Protein AF-A0A4W3H6B1-F1 (afdb_monomer)

Foldseek 3Di:
DQWDFPPDVVNDRPPVDPFKTKIKHWLVSLCVCCVVVVDPNVVSVVQVVVVVVVQVVVCVVVVPPDRDDPPTDIDMDIDGHPPDDPPPPDDD

InterPro domains:
  IPR039575 Prolyl 3-hydroxylase [PTHR14049] (5-85)

pLDDT: mean 78.57, std 16.39, range [37.44, 97.44]

Organism: Callorhinchus milii (NCBI:txid7868)

Sequence (92 aa):
MITMPGDGYRGKTSPHTPNERFEGATVLKALTYGYEGRIPLLGARLFYDASEKARKIVQSYFMLNSTLYFSYTHLVCRSAIAGQPRTHTPPP

Nearest PDB structures (foldseek):
  8phu-assembly1_PJ  TM=4.865E-01  e=8.783E+00  Borreliella burgdorferi B31
  4aez-assembly2_E  TM=1.573E-01  e=6.325E+00  Schizosaccharomyces pombe

Secondary structure (DSSP, 8-state):
---EETTTBTTB---SSTTEEEEEE-HHHHHHHHHTTSS-HHHHHHHHHHHHHHHHHHHHHTT-SS----S---EEEEEEPTTS--------

Radius of gyration: 16.93 Å; Cα contacts (8 Å, |Δi|>4): 102; chains: 1; bounding box: 50×29×38 Å

Mean predicted aligned error: 9.39 Å

Solvent-accessible surface area (backbone atoms only — not comparable to full-atom values): 5686 Å² total; per-residue (Å²): 125,79,53,36,70,15,78,77,54,88,65,38,66,81,57,93,44,99,56,46,47,56,32,27,31,39,54,67,59,36,40,52,35,16,74,71,65,76,40,64,46,66,62,25,47,52,53,42,54,53,50,54,50,50,52,52,50,53,34,60,75,68,66,50,94,60,88,85,73,81,91,73,59,72,55,72,51,80,42,72,47,87,92,60,82,80,89,72,76,76,80,133

Structure (mmCIF, N/CA/C/O backbone):
data_AF-A0A4W3H6B1-F1
#
_entry.id   AF-A0A4W3H6B1-F1
#
loop_
_atom_site.group_PDB
_atom_site.id
_atom_site.type_symbol
_atom_site.label_atom_id
_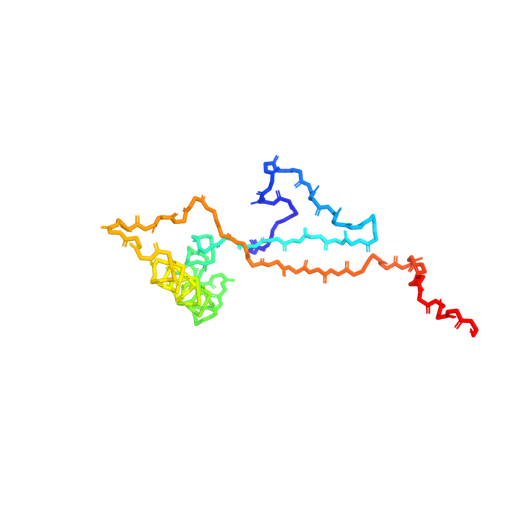atom_site.label_alt_id
_atom_site.label_comp_id
_atom_site.label_asym_id
_atom_site.label_entity_id
_atom_site.label_seq_id
_atom_site.pdbx_PDB_ins_code
_atom_site.Cartn_x
_atom_site.Cartn_y
_atom_site.Cartn_z
_atom_site.occupancy
_atom_site.B_iso_or_equiv
_atom_site.auth_seq_id
_atom_site.auth_comp_id
_atom_site.auth_asym_id
_atom_site.auth_atom_id
_atom_site.pdbx_PDB_model_num
ATOM 1 N N . MET A 1 1 ? 4.932 3.038 -14.532 1.00 58.72 1 MET A N 1
ATOM 2 C CA . MET A 1 1 ? 5.372 2.450 -13.248 1.00 58.72 1 MET A CA 1
ATOM 3 C C . MET A 1 1 ? 4.357 2.824 -12.171 1.00 58.72 1 MET A C 1
ATOM 5 O O . MET A 1 1 ? 4.029 4.004 -12.070 1.00 58.72 1 MET A O 1
ATOM 9 N N . ILE A 1 2 ? 3.778 1.851 -11.449 1.00 71.25 2 ILE A N 1
ATOM 10 C CA . ILE A 1 2 ? 2.899 2.163 -10.300 1.00 71.25 2 ILE A CA 1
ATOM 11 C C . ILE A 1 2 ? 3.718 2.642 -9.108 1.00 71.25 2 ILE A C 1
ATOM 13 O O . ILE A 1 2 ? 3.271 3.544 -8.400 1.00 71.25 2 ILE A O 1
ATOM 17 N N . THR A 1 3 ? 4.925 2.089 -8.955 1.00 66.25 3 THR A N 1
ATOM 18 C CA . THR A 1 3 ? 5.817 2.419 -7.859 1.00 66.25 3 THR A CA 1
ATOM 19 C C . THR A 1 3 ? 6.545 3.738 -8.102 1.00 66.25 3 THR A C 1
ATOM 21 O O . THR A 1 3 ? 6.899 4.048 -9.242 1.00 66.25 3 THR A O 1
ATOM 24 N N . MET A 1 4 ? 6.740 4.548 -7.061 1.00 65.00 4 MET A N 1
ATOM 25 C CA . MET A 1 4 ? 7.626 5.716 -7.123 1.00 65.00 4 MET A CA 1
ATOM 26 C C . MET A 1 4 ? 8.541 5.771 -5.893 1.00 65.00 4 MET A C 1
ATOM 28 O O . MET A 1 4 ? 8.162 5.303 -4.822 1.00 65.00 4 MET A O 1
ATOM 32 N N . PRO A 1 5 ? 9.764 6.313 -6.013 1.00 67.25 5 PRO A N 1
ATOM 33 C CA . PRO A 1 5 ? 10.621 6.518 -4.853 1.00 67.25 5 PRO A CA 1
ATOM 34 C C . PRO A 1 5 ? 9.969 7.492 -3.868 1.00 67.25 5 PRO A C 1
ATOM 36 O O . PRO A 1 5 ? 9.599 8.602 -4.246 1.00 67.25 5 PRO A O 1
ATOM 39 N N . GLY A 1 6 ? 9.845 7.093 -2.601 1.00 59.78 6 GLY A N 1
ATOM 40 C CA . GLY A 1 6 ? 9.439 8.009 -1.531 1.00 59.78 6 GLY A CA 1
ATOM 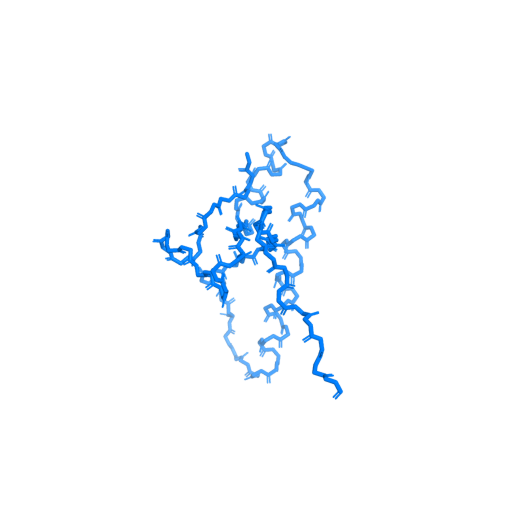41 C C . GLY A 1 6 ? 8.049 8.640 -1.695 1.00 59.78 6 GLY A C 1
ATOM 42 O O . GLY A 1 6 ? 7.796 9.690 -1.096 1.00 59.78 6 GLY A O 1
ATOM 43 N N . ASP A 1 7 ? 7.123 8.019 -2.435 1.00 59.62 7 ASP A N 1
ATOM 44 C CA . ASP A 1 7 ? 5.744 8.492 -2.669 1.00 59.62 7 ASP A CA 1
ATOM 45 C C . ASP A 1 7 ? 4.842 8.393 -1.427 1.00 59.62 7 ASP A C 1
ATOM 47 O O . ASP A 1 7 ? 3.628 8.215 -1.508 1.00 59.62 7 ASP A O 1
ATOM 51 N N . GLY A 1 8 ? 5.474 8.506 -0.262 1.00 54.69 8 GLY A N 1
ATOM 52 C CA . GLY A 1 8 ? 4.961 8.094 1.019 1.00 54.69 8 GLY A CA 1
ATOM 53 C C . GLY A 1 8 ? 5.322 8.905 2.235 1.00 54.69 8 GLY A C 1
ATOM 54 O O . GLY A 1 8 ? 4.563 8.976 3.196 1.00 54.69 8 GLY A O 1
ATOM 55 N N . TYR A 1 9 ? 6.450 9.597 2.157 1.00 61.25 9 TYR A N 1
ATOM 56 C CA . TYR A 1 9 ? 6.899 10.494 3.210 1.00 61.25 9 TYR A CA 1
ATOM 57 C C . TYR A 1 9 ? 7.137 11.886 2.625 1.00 61.25 9 TYR A C 1
ATOM 59 O O . TYR A 1 9 ? 8.153 12.522 2.886 1.00 61.25 9 TYR A O 1
ATOM 67 N N . ARG A 1 10 ? 6.198 12.367 1.795 1.00 62.09 10 ARG A N 1
ATOM 68 C CA . ARG A 1 10 ? 6.283 13.678 1.119 1.00 62.09 10 ARG A CA 1
ATOM 69 C C . ARG A 1 10 ? 7.557 13.825 0.273 1.00 62.09 10 ARG A C 1
ATOM 71 O O . ARG A 1 10 ? 8.259 14.826 0.375 1.00 62.09 10 ARG A O 1
ATOM 78 N N . GLY A 1 11 ? 7.901 12.796 -0.501 1.00 60.41 11 GLY A N 1
ATOM 79 C CA . GLY A 1 11 ? 9.131 12.777 -1.296 1.00 60.41 11 GLY A CA 1
ATOM 80 C C . GLY A 1 11 ? 10.401 12.530 -0.479 1.00 60.41 11 GLY A C 1
ATOM 81 O O . GLY A 1 11 ? 11.472 12.385 -1.060 1.00 60.41 11 GLY A O 1
ATOM 82 N N . LYS A 1 12 ? 10.310 12.420 0.854 1.00 57.16 12 LYS A N 1
ATOM 83 C CA . LYS A 1 12 ? 11.404 11.864 1.645 1.00 57.16 12 LYS A CA 1
ATOM 84 C C . LYS A 1 12 ? 11.416 10.360 1.401 1.00 57.16 12 LYS A C 1
ATOM 86 O O . LYS A 1 12 ? 10.435 9.657 1.625 1.00 57.16 12 LYS A O 1
ATOM 91 N N . THR A 1 13 ? 12.528 9.830 0.932 1.00 60.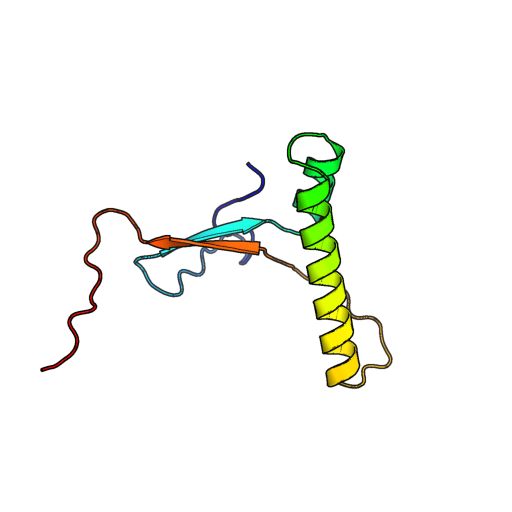97 13 THR A N 1
ATOM 92 C CA . THR A 1 13 ? 12.805 8.418 1.170 1.00 60.97 13 THR A CA 1
ATOM 93 C C . THR A 1 13 ? 12.995 8.275 2.676 1.00 60.97 13 THR A C 1
ATOM 95 O O . THR A 1 13 ? 13.760 9.042 3.260 1.00 60.97 13 THR A O 1
ATOM 98 N N . SER A 1 14 ? 12.301 7.336 3.318 1.00 56.47 14 SER A N 1
ATOM 99 C CA . SER A 1 14 ? 12.659 6.882 4.665 1.00 56.47 14 SER A CA 1
ATOM 100 C C . SER A 1 14 ? 13.467 5.593 4.506 1.00 56.47 14 SER A C 1
ATOM 102 O O . SER A 1 14 ? 12.908 4.502 4.611 1.00 56.47 14 SER A O 1
ATOM 104 N N . PRO A 1 15 ? 14.759 5.677 4.132 1.00 58.38 15 PRO A N 1
ATOM 105 C CA . PRO A 1 15 ? 15.61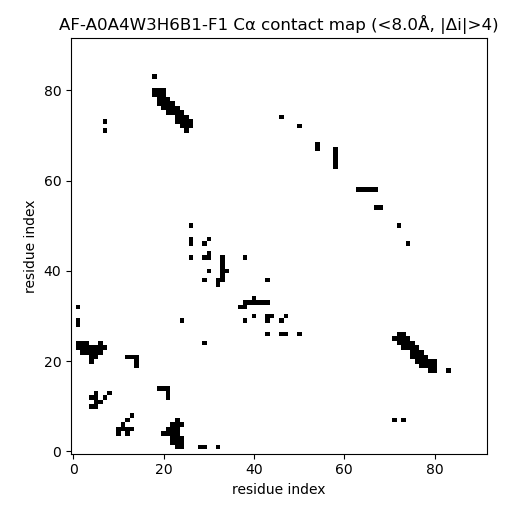2 4.511 4.164 1.00 58.38 15 PRO A CA 1
ATOM 106 C C . PRO A 1 15 ? 15.767 4.132 5.638 1.00 58.38 15 PRO A C 1
ATOM 108 O O . PRO A 1 15 ? 16.407 4.845 6.408 1.00 58.38 15 PRO A O 1
ATOM 111 N N . HIS A 1 16 ? 15.147 3.026 6.053 1.00 60.69 16 HIS A N 1
ATOM 112 C CA . HIS A 1 16 ? 15.388 2.455 7.380 1.00 60.69 16 HIS A CA 1
ATOM 113 C C . HIS A 1 16 ? 16.873 2.098 7.557 1.00 60.69 16 HIS A C 1
ATOM 115 O O . HIS A 1 16 ? 17.369 2.089 8.680 1.00 60.69 16 HIS A O 1
ATOM 121 N N . THR A 1 17 ? 17.585 1.854 6.448 1.00 61.62 17 THR A N 1
ATOM 122 C CA . THR A 1 17 ? 19.048 1.776 6.385 1.00 61.62 17 THR A CA 1
ATOM 123 C C . THR A 1 17 ? 19.573 2.448 5.107 1.00 61.62 17 THR A C 1
ATOM 125 O O . THR A 1 17 ? 18.886 2.411 4.085 1.00 61.62 17 THR A O 1
ATOM 128 N N . PRO A 1 18 ? 20.797 3.011 5.105 1.00 63.03 18 PRO A N 1
ATOM 129 C CA . PRO A 1 18 ? 21.389 3.657 3.924 1.00 63.03 18 PRO A CA 1
ATOM 130 C C . PRO A 1 18 ? 21.622 2.708 2.734 1.00 63.03 18 PRO A C 1
ATOM 132 O O . PRO A 1 18 ? 21.922 3.175 1.641 1.00 63.03 18 PRO A O 1
ATOM 135 N N . ASN A 1 19 ? 21.463 1.396 2.933 1.00 65.69 19 ASN A N 1
ATOM 136 C CA . ASN A 1 19 ? 21.726 0.357 1.937 1.00 65.69 19 ASN A CA 1
ATOM 137 C C . ASN A 1 19 ? 20.443 -0.164 1.258 1.00 65.69 19 ASN A C 1
ATOM 139 O O . ASN A 1 19 ? 20.479 -1.196 0.585 1.00 65.69 19 ASN A O 1
ATOM 143 N N . GLU A 1 20 ? 19.303 0.506 1.446 1.00 67.38 20 GLU A N 1
ATOM 144 C CA . GLU A 1 20 ? 18.005 0.082 0.918 1.00 67.38 20 GLU A CA 1
ATOM 145 C C . GLU A 1 20 ? 17.399 1.114 -0.039 1.00 67.38 20 GLU A C 1
ATOM 147 O O . GLU A 1 20 ? 17.328 2.308 0.258 1.00 67.38 20 GLU A O 1
ATOM 152 N N . ARG A 1 21 ? 16.875 0.633 -1.174 1.00 68.25 21 ARG A N 1
ATOM 153 C CA . ARG A 1 21 ? 15.946 1.387 -2.023 1.00 68.25 21 ARG A CA 1
ATOM 154 C C . ARG A 1 21 ? 14.514 1.086 -1.601 1.00 68.25 21 ARG A C 1
ATOM 156 O O . ARG A 1 21 ? 14.175 -0.059 -1.298 1.00 68.25 21 ARG A O 1
ATOM 163 N N . PHE A 1 22 ? 13.686 2.126 -1.626 1.00 70.19 22 PHE A N 1
ATOM 164 C CA . PHE A 1 22 ? 12.280 2.058 -1.264 1.00 70.19 22 PHE A CA 1
ATOM 165 C C . PHE A 1 22 ? 11.424 2.628 -2.387 1.00 70.19 22 PHE A C 1
ATOM 167 O O . PHE A 1 22 ? 11.542 3.807 -2.731 1.00 70.19 22 PHE A O 1
ATOM 174 N N . GLU A 1 23 ? 10.553 1.795 -2.939 1.00 71.94 23 GLU A N 1
ATOM 175 C CA . GLU A 1 23 ? 9.534 2.230 -3.885 1.00 71.94 23 GLU A CA 1
ATOM 176 C C . GLU A 1 23 ? 8.171 1.775 -3.402 1.00 71.94 23 GLU A C 1
ATOM 178 O O . GLU A 1 23 ? 8.021 0.631 -2.967 1.00 71.94 23 GLU A O 1
ATOM 183 N N . GLY A 1 24 ? 7.193 2.669 -3.475 1.00 76.31 24 GLY A N 1
ATOM 184 C CA . GLY A 1 24 ? 5.866 2.424 -2.948 1.00 76.31 24 GLY A CA 1
ATOM 185 C C . GLY A 1 24 ? 4.782 2.561 -3.998 1.00 76.31 24 GLY A C 1
ATOM 186 O O . GLY A 1 24 ? 4.964 3.250 -4.996 1.00 76.31 24 GLY A O 1
ATOM 187 N N . ALA A 1 25 ? 3.657 1.884 -3.787 1.00 84.81 25 ALA A N 1
ATOM 188 C CA . ALA A 1 25 ? 2.426 2.098 -4.535 1.00 84.81 25 ALA A CA 1
ATOM 189 C C . ALA A 1 25 ? 1.256 2.320 -3.570 1.00 84.81 25 ALA A C 1
ATOM 191 O O . ALA A 1 25 ? 1.088 1.572 -2.603 1.00 84.81 25 ALA A O 1
ATOM 192 N N . THR A 1 26 ? 0.417 3.317 -3.857 1.00 87.50 26 THR A N 1
ATOM 193 C CA . THR A 1 26 ? -0.827 3.569 -3.114 1.00 87.50 26 THR A CA 1
ATOM 194 C C . THR A 1 26 ? -1.991 2.756 -3.675 1.00 87.50 26 THR A C 1
ATOM 196 O O . THR A 1 26 ? -2.034 2.464 -4.874 1.00 87.50 26 THR A O 1
ATOM 199 N N . VAL A 1 27 ? -2.970 2.418 -2.824 1.00 90.06 27 VAL A N 1
ATOM 200 C CA . VAL A 1 27 ? -4.178 1.676 -3.241 1.00 90.06 27 VAL A CA 1
ATOM 201 C C . VAL A 1 27 ? -4.920 2.406 -4.359 1.00 90.06 27 VAL A C 1
ATOM 203 O O . VAL A 1 27 ? -5.290 1.788 -5.355 1.00 90.06 27 VAL A O 1
ATOM 206 N N . LEU A 1 28 ? -5.083 3.729 -4.232 1.00 89.25 28 LEU A N 1
ATOM 207 C CA . LEU A 1 28 ? -5.760 4.543 -5.242 1.00 89.25 28 LEU A CA 1
ATOM 208 C C . LEU A 1 28 ? -5.052 4.447 -6.597 1.00 89.25 28 LEU A C 1
ATOM 210 O O . LEU A 1 28 ? -5.687 4.124 -7.594 1.00 89.25 28 LEU A O 1
ATOM 214 N N . LYS A 1 29 ? -3.731 4.657 -6.633 1.00 89.44 29 LYS A N 1
ATOM 215 C CA . LYS A 1 29 ? -2.961 4.627 -7.881 1.00 89.44 29 LYS A CA 1
ATOM 216 C C . LYS A 1 29 ? -2.961 3.237 -8.518 1.00 89.44 29 LYS A C 1
ATOM 218 O O . LYS A 1 29 ? -3.077 3.132 -9.737 1.00 89.44 29 LYS A O 1
ATOM 223 N N . ALA A 1 30 ? -2.873 2.180 -7.707 1.00 91.56 30 ALA A N 1
ATOM 224 C CA . ALA A 1 30 ? -2.982 0.808 -8.189 1.00 91.56 30 ALA A CA 1
ATOM 225 C C . ALA A 1 30 ? -4.353 0.545 -8.833 1.00 91.56 30 ALA A C 1
ATOM 227 O O . ALA A 1 30 ? -4.407 0.023 -9.943 1.00 91.56 30 ALA A O 1
ATOM 228 N N . LEU A 1 31 ? -5.454 0.951 -8.193 1.00 92.88 31 LEU A N 1
ATOM 229 C CA . LEU A 1 31 ? -6.800 0.789 -8.753 1.00 92.88 31 LEU A CA 1
ATOM 230 C C . LEU A 1 31 ? -7.001 1.608 -10.029 1.00 92.88 31 LEU A C 1
ATOM 232 O O . LEU A 1 31 ? -7.498 1.064 -11.012 1.00 92.88 31 LEU A O 1
ATOM 236 N N . THR A 1 32 ? -6.568 2.872 -10.046 1.00 93.50 32 THR A N 1
ATOM 237 C CA . THR A 1 32 ? -6.624 3.721 -11.244 1.00 93.50 32 THR A CA 1
ATOM 238 C C . THR A 1 32 ? -5.877 3.068 -12.404 1.00 93.50 32 TH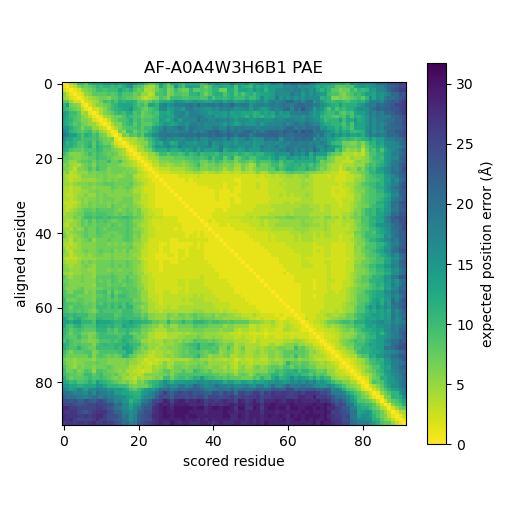R A C 1
ATOM 240 O O . THR A 1 32 ? -6.443 2.894 -13.477 1.00 93.50 32 THR A O 1
ATOM 243 N N . TYR A 1 33 ? -4.637 2.621 -12.188 1.00 94.00 33 TYR A N 1
ATOM 244 C CA . TYR A 1 33 ? -3.840 2.014 -13.258 1.00 94.00 33 TYR A CA 1
ATOM 245 C C . TYR A 1 33 ? -4.364 0.631 -13.660 1.00 94.00 33 TYR A C 1
ATOM 247 O O . TYR A 1 33 ? -4.220 0.243 -14.817 1.00 94.00 33 TYR A O 1
ATOM 255 N N . GLY A 1 34 ? -4.971 -0.111 -12.732 1.00 94.81 34 GLY A N 1
ATOM 256 C CA . GLY A 1 34 ? -5.662 -1.363 -13.031 1.00 94.81 34 GLY A CA 1
ATOM 257 C C . GLY A 1 34 ? -6.880 -1.147 -13.925 1.00 94.81 34 GLY A C 1
ATOM 258 O O . GLY A 1 34 ? -7.067 -1.886 -14.886 1.00 94.81 34 GLY A O 1
ATOM 259 N N . TYR A 1 35 ? -7.671 -0.107 -13.652 1.00 95.75 35 TYR A N 1
ATOM 260 C CA . TYR A 1 35 ? -8.825 0.268 -14.471 1.00 95.75 35 TYR A CA 1
ATOM 261 C C . TYR A 1 35 ? -8.412 0.777 -15.860 1.00 95.75 35 TYR A C 1
ATOM 263 O O . TYR A 1 35 ? -9.039 0.441 -16.857 1.00 95.75 35 TYR A O 1
ATOM 271 N N . GLU A 1 36 ? -7.307 1.520 -15.944 1.00 96.88 36 GLU A N 1
ATOM 272 C CA . GLU A 1 36 ? -6.700 1.966 -17.207 1.00 96.88 36 GLU A CA 1
ATOM 273 C C . GLU A 1 36 ? -6.011 0.834 -17.998 1.00 96.88 36 GLU A C 1
ATOM 275 O O . GLU A 1 36 ? -5.456 1.082 -19.067 1.00 96.88 36 GLU A O 1
ATOM 280 N N . GLY A 1 37 ? -5.972 -0.397 -17.473 1.00 95.44 37 GLY A N 1
ATOM 281 C CA . GLY A 1 37 ? -5.307 -1.537 -18.114 1.00 95.44 37 GLY A CA 1
ATOM 282 C C . GLY A 1 37 ? -3.775 -1.471 -18.107 1.00 95.44 37 GLY A C 1
ATOM 283 O O . GLY A 1 37 ? -3.116 -2.265 -18.774 1.00 95.44 37 GLY A O 1
ATOM 284 N N . ARG A 1 38 ? -3.178 -0.548 -17.345 1.00 94.75 38 ARG A N 1
ATOM 285 C CA . ARG A 1 38 ? -1.717 -0.378 -17.229 1.00 94.75 38 ARG A CA 1
ATOM 286 C C . ARG A 1 38 ? -1.064 -1.416 -16.318 1.00 94.75 38 ARG A C 1
ATOM 288 O O . ARG A 1 38 ? 0.147 -1.615 -16.396 1.00 94.75 38 ARG A O 1
ATOM 295 N N . ILE A 1 39 ? -1.845 -2.038 -15.436 1.00 93.12 39 ILE A N 1
ATOM 296 C CA . ILE A 1 39 ? -1.452 -3.193 -14.621 1.00 93.12 39 ILE A CA 1
ATOM 297 C C . ILE A 1 39 ? -2.600 -4.214 -14.565 1.00 93.12 39 ILE A C 1
ATOM 299 O O . ILE A 1 39 ? -3.748 -3.840 -14.807 1.00 93.12 39 ILE A O 1
ATOM 303 N N . PRO A 1 40 ? -2.343 -5.485 -14.200 1.00 95.38 40 PRO A N 1
ATOM 304 C CA . PRO A 1 40 ? -3.409 -6.462 -14.009 1.00 95.38 40 PRO A CA 1
ATOM 305 C C . PRO A 1 40 ? -4.411 -6.007 -12.940 1.00 95.38 40 PRO A C 1
ATOM 307 O O . PRO A 1 40 ? -4.051 -5.839 -11.770 1.00 95.38 40 PRO A O 1
ATOM 310 N N . LEU A 1 41 ? -5.684 -5.862 -13.325 1.00 95.00 41 LEU A N 1
ATOM 311 C CA . LEU A 1 41 ? -6.758 -5.433 -12.421 1.00 95.00 41 LEU A CA 1
ATOM 312 C C . LEU A 1 41 ? -6.890 -6.354 -11.200 1.00 95.00 41 LEU A C 1
ATOM 314 O O . LEU A 1 41 ? -7.140 -5.880 -10.094 1.00 95.00 41 LEU A O 1
ATOM 318 N N . LEU A 1 42 ? -6.654 -7.658 -11.379 1.00 96.25 42 LEU A N 1
ATOM 319 C CA . LEU A 1 42 ? -6.654 -8.630 -10.286 1.00 96.25 42 LEU A CA 1
ATOM 320 C C . LEU A 1 42 ? -5.638 -8.265 -9.192 1.00 96.25 42 LEU A C 1
ATOM 322 O O . LEU A 1 42 ? -5.974 -8.289 -8.012 1.00 96.25 42 LEU A O 1
ATOM 326 N N . GLY A 1 43 ? -4.417 -7.875 -9.569 1.00 93.75 43 GLY A N 1
ATOM 327 C CA . GLY A 1 43 ? -3.384 -7.469 -8.612 1.00 93.75 43 GLY A CA 1
ATOM 328 C C . GLY A 1 43 ? -3.756 -6.184 -7.871 1.00 93.75 43 GLY A C 1
ATOM 329 O O . GLY A 1 43 ? -3.623 -6.109 -6.650 1.00 93.75 43 GLY A O 1
ATOM 330 N N . ALA A 1 44 ? -4.299 -5.198 -8.592 1.00 94.12 44 ALA A N 1
ATOM 331 C CA . ALA A 1 44 ? -4.810 -3.968 -7.988 1.00 94.12 44 ALA A CA 1
ATOM 332 C C . ALA A 1 44 ? -5.942 -4.248 -6.985 1.00 94.12 44 ALA A C 1
ATOM 334 O O . ALA A 1 44 ? -5.972 -3.672 -5.895 1.00 94.12 44 ALA A O 1
ATOM 335 N N . ARG A 1 45 ? -6.847 -5.173 -7.328 1.00 95.44 45 ARG A N 1
ATOM 336 C CA . ARG A 1 45 ? -7.965 -5.562 -6.470 1.00 95.44 45 ARG A CA 1
ATOM 337 C C . ARG A 1 45 ? -7.504 -6.292 -5.213 1.00 95.44 45 ARG A C 1
ATOM 339 O O . ARG A 1 45 ? -7.955 -5.946 -4.127 1.00 95.44 45 ARG A O 1
ATOM 346 N N . LEU A 1 46 ? -6.565 -7.228 -5.340 1.00 95.69 46 LEU A N 1
ATOM 347 C CA . LEU A 1 46 ? -5.978 -7.920 -4.190 1.00 95.69 46 LEU A CA 1
ATOM 348 C C . LEU A 1 46 ? -5.340 -6.937 -3.202 1.00 95.69 46 LEU A C 1
ATOM 350 O O . LEU A 1 46 ? -5.514 -7.080 -1.993 1.00 95.69 46 LEU A O 1
ATOM 354 N N . PHE A 1 47 ? -4.644 -5.910 -3.701 1.00 92.81 47 PHE A N 1
ATOM 355 C CA . PHE A 1 47 ? -4.054 -4.886 -2.840 1.00 92.81 47 PHE A CA 1
ATOM 356 C C . PHE A 1 47 ? -5.118 -4.055 -2.101 1.00 92.81 47 PHE A C 1
ATOM 358 O O . PHE A 1 47 ? -4.980 -3.791 -0.901 1.00 92.81 47 PHE A O 1
ATOM 365 N N . TYR A 1 48 ? -6.207 -3.694 -2.785 1.00 93.31 48 TYR A N 1
ATOM 366 C CA . TYR A 1 48 ? -7.357 -3.036 -2.162 1.00 93.31 48 TYR A CA 1
ATOM 367 C C . TYR A 1 48 ? -7.997 -3.909 -1.073 1.00 93.31 48 TYR A C 1
ATOM 369 O O . TYR A 1 48 ? -8.163 -3.455 0.060 1.00 93.31 48 TYR A O 1
ATOM 377 N N . ASP A 1 49 ? -8.289 -5.176 -1.378 1.00 95.81 49 ASP A N 1
ATOM 378 C CA . ASP A 1 49 ? -8.958 -6.092 -0.450 1.00 95.81 49 ASP A CA 1
ATOM 379 C C . ASP A 1 49 ? -8.094 -6.368 0.796 1.00 95.81 49 ASP A C 1
ATOM 381 O O . ASP A 1 49 ? -8.601 -6.387 1.922 1.00 95.81 49 ASP A O 1
ATOM 385 N N . ALA A 1 50 ? -6.775 -6.525 0.623 1.00 94.81 50 ALA A N 1
ATOM 386 C CA . ALA A 1 50 ? -5.834 -6.673 1.733 1.00 94.81 50 ALA A CA 1
ATOM 387 C C . ALA A 1 50 ? -5.810 -5.429 2.637 1.00 94.81 50 ALA A C 1
ATOM 389 O O . ALA A 1 50 ? -5.819 -5.554 3.865 1.00 94.81 50 ALA A O 1
ATOM 390 N N . SER A 1 51 ? -5.837 -4.235 2.039 1.00 93.25 51 SER A N 1
ATOM 391 C CA . SER A 1 51 ? -5.882 -2.973 2.781 1.00 93.25 51 SER A CA 1
ATOM 392 C C . SER A 1 51 ? -7.180 -2.863 3.583 1.00 93.25 51 SER A C 1
ATOM 394 O O . SER A 1 51 ? -7.140 -2.636 4.792 1.00 93.25 51 SER A O 1
ATOM 396 N N . GLU A 1 52 ? -8.334 -3.121 2.961 1.00 94.62 52 GLU A N 1
ATOM 397 C CA . GLU A 1 52 ? -9.639 -3.120 3.637 1.00 94.62 52 GLU A CA 1
ATOM 398 C C . GLU A 1 52 ? -9.721 -4.146 4.774 1.00 94.62 52 GLU A C 1
ATOM 400 O O . GLU A 1 52 ? -10.299 -3.869 5.831 1.00 94.62 52 GLU A O 1
ATOM 405 N N . LYS A 1 53 ? -9.109 -5.323 4.602 1.00 95.81 53 LYS A N 1
ATOM 406 C CA . LYS A 1 53 ? -8.999 -6.313 5.677 1.00 95.81 53 LYS A CA 1
ATOM 407 C C . LYS A 1 53 ? -8.199 -5.760 6.858 1.00 95.81 53 LYS A C 1
ATOM 409 O O . LYS A 1 53 ? -8.645 -5.902 7.996 1.00 95.81 53 LYS A O 1
ATOM 414 N N . ALA A 1 54 ? -7.073 -5.092 6.606 1.00 94.12 54 ALA A N 1
ATOM 415 C CA . ALA A 1 54 ? -6.285 -4.452 7.658 1.00 94.12 54 ALA A CA 1
ATOM 416 C C . ALA A 1 54 ? -7.093 -3.372 8.397 1.00 94.12 54 ALA A C 1
ATOM 418 O O . ALA A 1 54 ? -7.125 -3.376 9.626 1.00 94.12 54 ALA A O 1
ATOM 419 N N . ARG A 1 55 ? -7.832 -2.514 7.678 1.00 93.94 55 ARG A N 1
ATOM 420 C CA . ARG A 1 55 ? -8.730 -1.513 8.285 1.00 93.94 55 ARG A CA 1
ATOM 421 C C . ARG A 1 55 ? -9.739 -2.151 9.240 1.00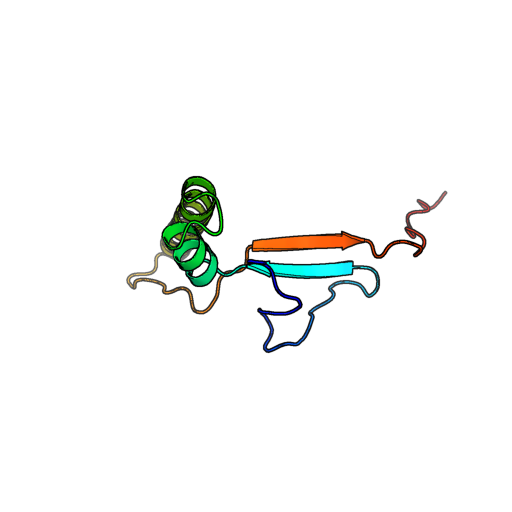 93.94 55 ARG A C 1
ATOM 423 O O . ARG A 1 55 ? -9.892 -1.683 10.367 1.00 93.94 55 ARG A O 1
ATOM 430 N N . LYS A 1 56 ? -10.409 -3.226 8.806 1.00 95.06 56 LYS A N 1
ATOM 431 C CA . LYS A 1 56 ? -11.388 -3.957 9.631 1.00 95.06 56 LYS A CA 1
ATOM 432 C C . LYS A 1 56 ? -10.749 -4.546 10.888 1.00 95.06 56 LYS A C 1
ATOM 434 O O . LYS A 1 56 ? -11.326 -4.425 11.965 1.00 95.06 56 LYS A O 1
ATOM 439 N N . ILE A 1 57 ? -9.560 -5.137 10.759 1.00 96.25 57 ILE A N 1
ATOM 440 C CA . ILE A 1 57 ? -8.814 -5.691 11.897 1.00 96.25 57 ILE A CA 1
ATOM 441 C C . ILE A 1 57 ? -8.467 -4.589 12.899 1.00 96.25 57 ILE A C 1
ATOM 443 O O . ILE A 1 57 ? -8.747 -4.752 14.081 1.00 96.25 57 ILE A O 1
ATOM 447 N N . VAL A 1 58 ? -7.923 -3.454 12.446 1.00 95.12 58 VAL A N 1
ATOM 448 C CA . VAL A 1 58 ? -7.562 -2.335 13.334 1.00 95.12 58 VAL A CA 1
ATOM 449 C C . VAL A 1 58 ? -8.799 -1.773 14.037 1.00 95.12 58 VAL A C 1
ATOM 451 O O . VAL A 1 58 ? -8.782 -1.601 15.253 1.00 95.12 58 VAL A O 1
ATOM 454 N N . GLN A 1 59 ? -9.893 -1.543 13.303 1.00 95.69 59 GLN A N 1
ATOM 455 C CA . GLN A 1 59 ? -11.150 -1.083 13.901 1.00 95.69 59 GLN A CA 1
ATOM 456 C C . GLN A 1 59 ? -11.666 -2.037 14.977 1.00 95.69 59 GLN A C 1
ATOM 458 O O . GLN A 1 59 ? -12.059 -1.586 16.049 1.00 95.69 59 GLN A O 1
ATOM 463 N N . SER A 1 60 ? -11.650 -3.343 14.698 1.00 95.69 60 SER A N 1
ATOM 464 C CA . SER A 1 60 ? -12.103 -4.358 15.647 1.00 95.69 60 SER A CA 1
ATOM 465 C C . SER A 1 60 ? -11.192 -4.444 16.867 1.00 95.69 60 SER A C 1
ATOM 467 O O . SER A 1 60 ? -11.690 -4.540 17.983 1.00 95.69 60 SER A O 1
ATOM 469 N N . TYR A 1 61 ? -9.874 -4.409 16.665 1.00 97.44 61 TYR A N 1
ATOM 470 C CA . TYR A 1 61 ? -8.888 -4.536 17.736 1.00 97.44 61 TYR A CA 1
ATOM 471 C C . TYR A 1 61 ? -8.991 -3.388 18.745 1.00 97.44 61 TYR A C 1
ATOM 473 O O . TYR A 1 61 ? -8.937 -3.615 19.948 1.00 97.44 61 TYR A O 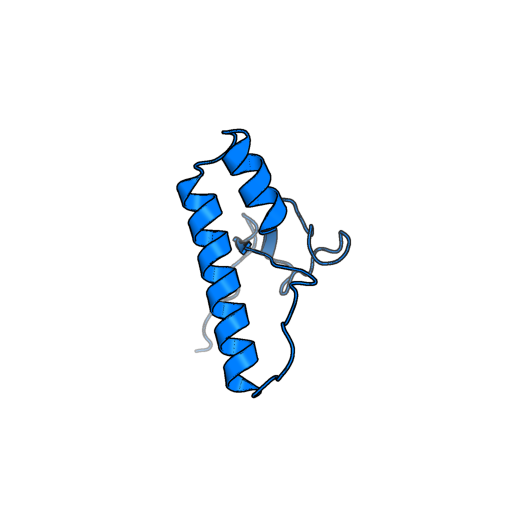1
ATOM 481 N N . PHE A 1 62 ? -9.194 -2.161 18.258 1.00 97.00 62 PHE A N 1
ATOM 482 C CA . PHE A 1 62 ? -9.347 -0.977 19.106 1.00 97.00 62 PHE A CA 1
ATOM 483 C C . PHE A 1 62 ? -10.806 -0.652 19.463 1.00 97.00 62 PHE A C 1
ATOM 485 O O . PHE A 1 62 ? -11.054 0.389 20.066 1.00 97.00 62 PHE A O 1
ATOM 492 N N . MET A 1 63 ? -11.767 -1.511 19.096 1.00 96.50 63 MET A N 1
ATOM 493 C CA . MET A 1 63 ? -13.202 -1.330 19.369 1.00 96.50 63 MET A CA 1
ATOM 494 C C . MET A 1 63 ? -13.727 0.052 18.941 1.00 96.50 63 MET A C 1
ATOM 496 O O . MET A 1 63 ? -14.471 0.718 19.661 1.00 96.50 63 MET A O 1
ATOM 500 N N . LEU A 1 64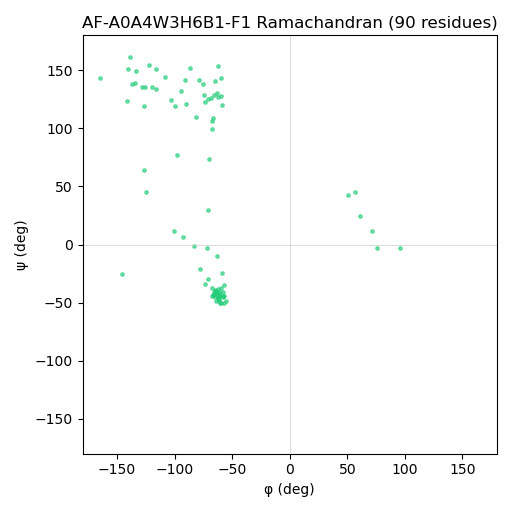 ? -13.304 0.512 17.764 1.00 95.56 64 LEU A N 1
ATOM 501 C CA . LEU A 1 64 ? -13.668 1.836 17.271 1.00 95.56 64 LEU A CA 1
ATOM 502 C C . LEU A 1 64 ? -15.123 1.850 16.793 1.00 95.56 64 LEU A C 1
ATOM 504 O O . LEU A 1 64 ? -15.515 1.055 15.941 1.00 95.56 64 LEU A O 1
ATOM 508 N N . ASN A 1 65 ? -15.894 2.823 17.280 1.00 91.94 65 ASN A N 1
ATOM 509 C CA . ASN A 1 65 ? -17.272 3.072 16.839 1.00 91.94 65 ASN A CA 1
ATOM 510 C C . ASN A 1 65 ? -17.355 3.915 15.552 1.00 91.94 65 ASN A C 1
ATOM 512 O O . ASN A 1 65 ? -18.444 4.206 15.065 1.00 91.94 65 ASN A O 1
ATOM 516 N N . SER A 1 66 ? -16.213 4.335 15.007 1.00 92.88 66 SER A N 1
ATOM 517 C CA . SER A 1 66 ? -16.108 5.137 13.791 1.00 92.88 66 SER A CA 1
ATOM 518 C C . SER A 1 66 ? -15.376 4.378 12.683 1.00 92.88 66 SER A C 1
ATOM 520 O O . SER A 1 66 ? -14.512 3.532 12.928 1.00 92.88 66 SER A O 1
ATOM 522 N N . THR A 1 67 ? -15.716 4.694 11.432 1.00 90.38 67 THR A N 1
ATOM 523 C CA . THR A 1 67 ? -14.981 4.191 10.268 1.00 90.38 67 THR A CA 1
ATOM 524 C C . THR A 1 67 ? -13.614 4.861 10.200 1.00 90.38 67 THR A C 1
ATOM 526 O O . THR A 1 67 ? -13.514 6.087 10.156 1.00 90.38 67 THR A O 1
ATOM 529 N N . LEU A 1 68 ? -12.556 4.054 10.149 1.00 91.38 68 LEU A N 1
ATOM 530 C CA . LEU A 1 68 ? -11.225 4.528 9.806 1.00 91.38 68 LEU A CA 1
ATOM 531 C C . LEU A 1 68 ? -11.148 4.775 8.304 1.00 91.38 68 LEU A C 1
ATOM 533 O O . LEU A 1 68 ? -11.590 3.956 7.505 1.00 91.38 68 LEU A O 1
ATOM 537 N N . TYR A 1 69 ? -10.521 5.876 7.922 1.00 86.81 69 TYR A N 1
ATOM 538 C CA . TYR A 1 69 ? -10.177 6.141 6.535 1.00 86.81 69 TYR A CA 1
ATOM 539 C C . TYR A 1 69 ? -8.676 5.997 6.367 1.00 86.81 69 TYR A C 1
ATOM 541 O O . TYR A 1 69 ? -7.894 6.363 7.249 1.00 86.81 69 TYR A O 1
ATOM 549 N N . PHE A 1 70 ? -8.260 5.477 5.219 1.00 80.81 70 PHE A N 1
ATOM 550 C CA . PHE A 1 70 ? -6.854 5.508 4.868 1.00 80.81 70 PHE A CA 1
ATOM 551 C C . PHE A 1 70 ? -6.440 6.954 4.627 1.00 80.81 70 PHE A C 1
ATOM 553 O O . PHE A 1 70 ? -6.754 7.527 3.589 1.00 80.81 70 PHE A O 1
ATOM 560 N N . SER A 1 71 ? -5.697 7.528 5.572 1.00 73.94 71 SER A N 1
ATOM 561 C CA . SER A 1 71 ? -4.921 8.737 5.289 1.00 73.94 71 SER A CA 1
ATOM 562 C C . SER A 1 71 ? -3.873 8.427 4.217 1.00 73.94 71 SER A C 1
ATOM 564 O O . SER A 1 71 ? -3.637 9.213 3.303 1.00 73.94 71 SER A O 1
ATOM 566 N N . TYR A 1 72 ? -3.286 7.228 4.298 1.00 69.06 72 TYR A N 1
ATOM 567 C CA . TYR A 1 72 ? -2.258 6.775 3.385 1.00 69.06 72 TYR A CA 1
ATOM 568 C C . TYR A 1 72 ? -2.044 5.249 3.490 1.00 69.06 72 TYR A C 1
ATOM 570 O O . TYR A 1 72 ? -2.147 4.674 4.572 1.00 69.06 72 TYR A O 1
ATOM 578 N N . THR A 1 73 ? -1.772 4.588 2.360 1.00 71.69 73 THR A N 1
ATOM 579 C CA . THR A 1 73 ? -1.468 3.147 2.253 1.00 71.69 73 THR A CA 1
ATOM 580 C C . THR A 1 73 ? -0.316 2.955 1.292 1.00 71.69 73 THR A C 1
ATOM 582 O O . THR A 1 73 ? -0.307 3.589 0.240 1.00 71.69 73 THR A O 1
ATOM 585 N N . HIS A 1 74 ? 0.622 2.065 1.615 1.00 75.12 74 HIS A N 1
ATOM 586 C CA . HIS A 1 74 ? 1.768 1.803 0.754 1.00 75.12 74 HIS A CA 1
ATOM 587 C C . HIS A 1 74 ? 2.132 0.331 0.713 1.00 75.12 74 HIS A C 1
ATOM 589 O O . HIS A 1 74 ? 2.418 -0.279 1.741 1.00 75.12 74 HIS A O 1
ATOM 595 N N . LEU A 1 75 ? 2.151 -0.219 -0.497 1.00 80.94 75 LEU A N 1
ATOM 596 C CA . LEU A 1 75 ? 2.835 -1.469 -0.787 1.00 80.94 75 LEU A CA 1
ATOM 597 C C . LEU A 1 75 ? 4.262 -1.135 -1.191 1.00 80.94 75 LEU A C 1
ATOM 599 O O . LEU A 1 75 ? 4.458 -0.400 -2.156 1.00 80.94 75 LEU A O 1
ATOM 603 N N . VAL A 1 76 ? 5.234 -1.667 -0.458 1.00 77.25 76 VAL A N 1
ATOM 604 C CA . VAL A 1 76 ? 6.627 -1.230 -0.558 1.00 77.25 76 VAL A CA 1
ATOM 605 C C . VAL A 1 76 ? 7.499 -2.365 -1.059 1.00 77.25 76 VAL A C 1
ATOM 607 O O . VAL A 1 76 ? 7.410 -3.493 -0.574 1.00 77.25 76 VAL A O 1
ATOM 610 N N . CYS A 1 77 ? 8.356 -2.067 -2.028 1.00 75.88 77 CYS A N 1
ATOM 611 C CA . CYS A 1 77 ? 9.432 -2.958 -2.426 1.00 75.88 77 CYS A CA 1
ATOM 612 C C . CYS A 1 77 ? 10.727 -2.465 -1.778 1.00 75.88 77 CYS A C 1
ATOM 614 O O . CYS A 1 77 ? 11.152 -1.331 -2.013 1.00 75.88 77 CYS A O 1
ATOM 616 N N . ARG A 1 78 ? 11.335 -3.315 -0.944 1.00 76.12 78 ARG A N 1
ATOM 617 C CA . ARG A 1 78 ? 12.644 -3.072 -0.329 1.00 76.12 78 ARG A CA 1
ATOM 618 C C . ARG A 1 78 ? 13.672 -3.898 -1.078 1.00 76.12 78 ARG A C 1
ATOM 620 O O . ARG A 1 78 ? 13.511 -5.107 -1.220 1.00 76.12 78 ARG A O 1
ATOM 627 N N . SER A 1 79 ? 14.709 -3.248 -1.582 1.00 73.81 79 SER A N 1
ATOM 628 C CA . SER A 1 79 ? 15.800 -3.918 -2.290 1.00 73.81 79 SER A CA 1
ATOM 629 C C . SER A 1 79 ? 17.136 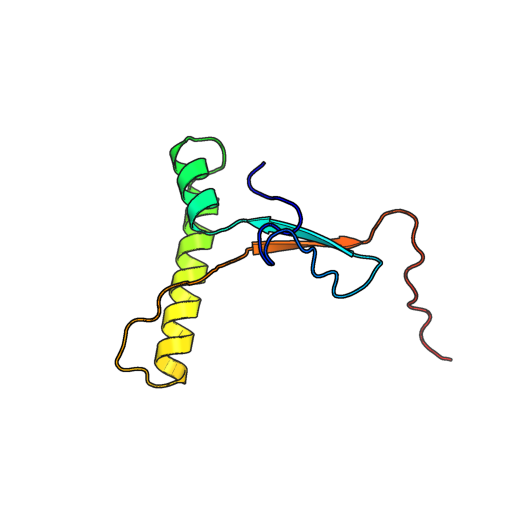-3.395 -1.792 1.00 73.81 79 SER A C 1
ATOM 631 O O . SER A 1 79 ? 17.284 -2.193 -1.572 1.00 73.81 79 SER A O 1
ATOM 633 N N . ALA A 1 80 ? 18.103 -4.296 -1.626 1.00 76.44 80 ALA A N 1
ATOM 634 C CA . ALA A 1 80 ? 19.475 -3.911 -1.329 1.00 76.44 80 ALA A CA 1
ATOM 635 C C . ALA A 1 80 ? 20.065 -3.132 -2.512 1.00 76.44 80 ALA A C 1
ATOM 637 O O . ALA A 1 80 ? 19.835 -3.489 -3.671 1.00 76.44 80 ALA A O 1
ATOM 638 N N . ILE A 1 81 ? 20.841 -2.090 -2.226 1.00 69.94 81 ILE A N 1
ATOM 639 C CA . ILE A 1 81 ? 21.606 -1.380 -3.252 1.00 69.94 81 ILE A CA 1
ATOM 640 C C . ILE A 1 81 ? 22.713 -2.315 -3.761 1.00 69.94 81 ILE A C 1
ATOM 642 O O . ILE A 1 81 ? 23.486 -2.879 -2.984 1.00 69.94 81 ILE A O 1
ATOM 646 N N . ALA A 1 82 ? 22.767 -2.518 -5.079 1.00 68.00 82 ALA A N 1
ATOM 647 C CA . ALA A 1 82 ? 23.772 -3.372 -5.701 1.00 68.00 82 ALA A CA 1
ATOM 648 C C . ALA A 1 82 ? 25.183 -2.795 -5.475 1.00 68.00 82 ALA A C 1
ATOM 650 O O . ALA A 1 82 ? 25.417 -1.617 -5.727 1.00 68.00 82 ALA A O 1
ATOM 651 N N . GLY A 1 83 ? 26.116 -3.633 -5.010 1.00 62.28 83 GLY A N 1
ATOM 652 C CA . GLY A 1 83 ? 27.516 -3.252 -4.776 1.00 62.28 83 GLY A CA 1
ATOM 653 C C . GLY A 1 83 ? 27.867 -2.846 -3.340 1.00 62.28 83 GLY A C 1
ATOM 654 O O . GLY A 1 83 ? 29.041 -2.621 -3.060 1.00 62.28 83 GLY A O 1
ATOM 655 N N . GLN A 1 84 ? 26.901 -2.800 -2.415 1.00 58.56 84 GLN A N 1
ATOM 656 C CA . GLN A 1 84 ? 27.168 -2.529 -0.998 1.00 58.56 84 GLN A CA 1
ATOM 657 C C . GLN A 1 84 ? 27.316 -3.841 -0.203 1.00 58.56 84 GLN A C 1
ATOM 659 O O . GLN A 1 84 ? 26.474 -4.734 -0.355 1.00 58.56 84 GLN A O 1
ATOM 664 N N . PRO A 1 85 ? 28.357 -4.002 0.642 1.00 54.03 85 PRO A N 1
ATOM 665 C CA . PRO A 1 85 ? 28.534 -5.217 1.431 1.00 54.03 85 PRO A CA 1
ATOM 666 C C . PRO A 1 85 ? 27.330 -5.448 2.347 1.00 54.03 85 PRO A C 1
ATOM 668 O O . PRO A 1 85 ? 26.954 -4.573 3.129 1.00 54.03 85 PRO A O 1
ATOM 671 N N . ARG A 1 86 ? 26.744 -6.649 2.296 1.00 53.38 86 ARG A N 1
ATOM 672 C CA . ARG A 1 86 ? 25.846 -7.117 3.355 1.00 53.38 86 ARG A CA 1
ATOM 673 C C . ARG A 1 86 ? 26.710 -7.306 4.595 1.00 53.38 86 ARG A C 1
ATOM 675 O O . ARG A 1 86 ? 27.403 -8.312 4.699 1.00 53.38 86 ARG A O 1
ATOM 682 N N . THR A 1 87 ? 26.720 -6.348 5.516 1.00 53.12 87 THR A N 1
ATOM 683 C CA . THR A 1 87 ? 27.347 -6.530 6.831 1.00 53.12 87 THR A CA 1
ATOM 684 C C . THR A 1 87 ? 26.503 -7.509 7.648 1.00 53.12 87 THR A C 1
ATOM 686 O O . THR A 1 87 ? 25.762 -7.127 8.546 1.00 53.12 87 THR A O 1
ATOM 689 N N . HIS A 1 88 ? 26.588 -8.785 7.289 1.00 54.75 88 HIS A N 1
ATOM 690 C CA . HIS A 1 88 ? 26.168 -9.919 8.097 1.00 54.75 88 HIS A CA 1
ATOM 691 C C . HIS A 1 88 ? 27.349 -10.882 8.183 1.00 54.75 88 HIS A C 1
ATOM 693 O O . HIS A 1 88 ? 27.305 -11.999 7.681 1.00 54.75 88 HIS A O 1
ATOM 699 N N . THR A 1 89 ? 28.435 -10.427 8.800 1.00 45.53 89 THR A N 1
ATOM 700 C CA . THR A 1 89 ? 29.346 -11.340 9.487 1.00 45.53 89 THR A CA 1
ATOM 701 C C . THR A 1 89 ? 28.720 -11.620 10.854 1.00 45.53 89 THR A C 1
ATOM 703 O O . THR A 1 89 ? 28.637 -10.684 11.656 1.00 45.53 89 THR A O 1
ATOM 706 N N . PRO A 1 90 ? 28.201 -12.832 11.130 1.00 37.44 90 PRO A N 1
ATOM 707 C CA . PRO A 1 90 ? 27.846 -13.187 12.498 1.00 37.44 90 PRO A CA 1
ATOM 708 C C . PRO A 1 90 ? 29.110 -13.102 13.376 1.00 37.44 90 PRO A C 1
ATOM 710 O O . PRO A 1 90 ? 30.202 -13.389 12.873 1.00 37.44 90 PRO A O 1
ATOM 713 N N . PRO A 1 91 ? 29.001 -12.656 14.642 1.00 44.94 91 PRO A N 1
ATOM 714 C CA . PRO A 1 91 ? 30.132 -12.701 15.562 1.00 44.94 91 PRO A CA 1
ATOM 715 C C . PRO A 1 91 ? 30.575 -14.161 15.789 1.00 44.94 91 PRO A C 1
ATOM 717 O O . PRO A 1 91 ? 29.749 -15.060 15.600 1.00 44.94 91 PRO A O 1
ATOM 720 N N . PRO A 1 92 ? 31.860 -14.388 16.133 1.00 55.31 92 PRO A N 1
ATOM 721 C CA . PRO A 1 92 ? 32.411 -15.724 16.360 1.00 55.31 92 PRO A CA 1
ATOM 722 C C . PRO A 1 92 ? 31.700 -16.481 17.487 1.00 55.31 92 PRO A C 1
ATOM 724 O O . PRO A 1 92 ? 31.219 -15.820 18.437 1.00 55.31 92 PRO A O 1
#